Protein AF-A0A2S1IWT7-F1 (afdb_monomer_lite)

Foldseek 3Di:
DADPVVRDDDPDQADPVRHGDDDPCCPPPVVVVVD

Radius of gyration: 9.91 Å; chains: 1; bounding box: 20×14×24 Å

Structure (mmCIF, N/CA/C/O backbone):
data_AF-A0A2S1IWT7-F1
#
_entry.id   AF-A0A2S1IWT7-F1
#
loop_
_atom_site.group_PDB
_atom_site.id
_atom_site.type_symbol
_atom_site.label_atom_id
_atom_site.label_alt_id
_atom_site.label_comp_id
_atom_site.label_asym_id
_atom_site.label_entity_id
_atom_site.label_seq_id
_atom_site.pdbx_PDB_ins_code
_atom_site.Cartn_x
_atom_site.Cartn_y
_atom_site.Cartn_z
_atom_site.occupancy
_atom_site.B_iso_or_equiv
_atom_site.auth_seq_id
_atom_site.auth_comp_id
_atom_site.auth_asym_id
_atom_site.auth_atom_id
_atom_site.pdbx_PDB_model_num
ATOM 1 N N . TYR A 1 1 ? -0.214 1.432 -5.109 1.00 96.44 1 TYR A N 1
ATOM 2 C CA . TYR A 1 1 ? 0.455 0.451 -4.242 1.00 96.44 1 TYR A CA 1
ATOM 3 C C . TYR A 1 1 ? 1.479 1.195 -3.419 1.00 96.44 1 TYR A C 1
ATOM 5 O O . TYR A 1 1 ? 2.010 2.195 -3.897 1.00 96.44 1 TYR A O 1
ATOM 13 N N . PHE A 1 2 ? 1.692 0.781 -2.179 1.00 96.12 2 PHE A N 1
ATOM 14 C CA . PHE A 1 2 ? 2.767 1.323 -1.358 1.00 96.12 2 PHE A CA 1
ATOM 15 C C . PHE A 1 2 ? 3.803 0.221 -1.194 1.00 96.12 2 PHE A C 1
ATOM 17 O O . PHE A 1 2 ? 3.442 -0.913 -0.895 1.00 96.12 2 PHE A O 1
ATOM 24 N N . ASP A 1 3 ? 5.059 0.540 -1.483 1.00 94.88 3 ASP A N 1
ATOM 25 C CA . ASP A 1 3 ? 6.161 -0.392 -1.314 1.00 94.88 3 ASP A CA 1
ATOM 26 C C . ASP A 1 3 ? 6.896 -0.050 -0.012 1.00 94.88 3 ASP A C 1
ATOM 28 O O . ASP A 1 3 ? 7.589 0.971 0.044 1.00 94.88 3 ASP A O 1
ATOM 32 N N . PRO A 1 4 ? 6.756 -0.870 1.045 1.00 92.75 4 PRO A N 1
ATOM 33 C CA . PRO A 1 4 ? 7.413 -0.604 2.317 1.00 92.75 4 PRO A CA 1
ATOM 34 C C . PRO A 1 4 ? 8.933 -0.786 2.247 1.00 92.75 4 PRO A C 1
ATOM 3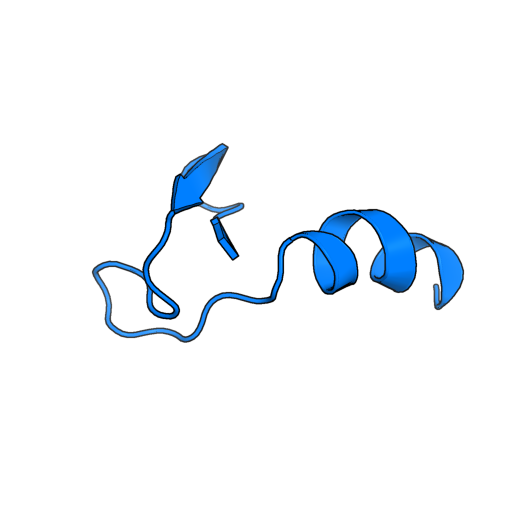6 O O . PR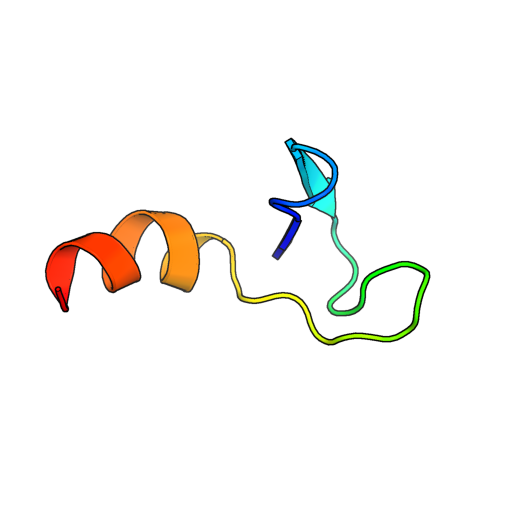O A 1 4 ? 9.632 -0.200 3.066 1.00 92.75 4 PRO A O 1
ATOM 39 N N . ALA A 1 5 ? 9.457 -1.555 1.283 1.00 93.19 5 ALA A N 1
ATOM 40 C CA . ALA A 1 5 ? 10.897 -1.764 1.145 1.00 93.19 5 ALA A CA 1
ATOM 41 C C . ALA A 1 5 ? 11.606 -0.502 0.636 1.00 93.19 5 ALA A C 1
ATOM 43 O O . ALA A 1 5 ? 12.747 -0.236 1.006 1.00 93.19 5 ALA A O 1
ATOM 44 N N . THR A 1 6 ? 10.925 0.290 -0.196 1.00 93.81 6 THR A N 1
ATOM 45 C CA . THR A 1 6 ? 11.459 1.550 -0.738 1.00 93.81 6 THR A CA 1
ATOM 46 C C . THR A 1 6 ? 10.856 2.798 -0.094 1.00 93.81 6 THR A C 1
ATOM 48 O O . THR A 1 6 ? 11.371 3.896 -0.302 1.00 93.81 6 THR A O 1
ATOM 51 N N . GLY A 1 7 ? 9.766 2.653 0.666 1.00 94.56 7 GLY A N 1
ATOM 52 C CA . GLY A 1 7 ? 9.022 3.756 1.276 1.00 94.56 7 GLY A CA 1
ATOM 53 C C . GLY A 1 7 ? 8.293 4.644 0.263 1.00 94.56 7 GLY A C 1
ATOM 54 O O . GLY A 1 7 ? 7.973 5.791 0.572 1.00 94.56 7 GLY A O 1
ATOM 55 N N . LYS A 1 8 ? 8.056 4.158 -0.963 1.00 96.44 8 LYS A N 1
ATOM 56 C CA . LYS A 1 8 ? 7.507 4.956 -2.070 1.00 96.44 8 LYS A CA 1
ATOM 57 C C . LYS A 1 8 ? 6.166 4.426 -2.556 1.00 96.44 8 LYS A C 1
ATOM 59 O O . LYS A 1 8 ? 5.843 3.241 -2.466 1.00 96.44 8 LYS A O 1
ATOM 64 N N . PHE A 1 9 ? 5.382 5.331 -3.132 1.00 96.56 9 PHE A N 1
ATOM 65 C CA . PHE A 1 9 ? 4.175 4.964 -3.857 1.00 96.56 9 PHE A CA 1
ATOM 66 C C . PHE A 1 9 ? 4.516 4.531 -5.279 1.00 96.56 9 PHE A C 1
ATOM 68 O O . PHE A 1 9 ? 5.334 5.147 -5.959 1.00 96.56 9 PHE A O 1
ATOM 75 N N . SER A 1 10 ? 3.832 3.491 -5.739 1.00 94.81 10 SER A N 1
ATOM 76 C CA . SER A 1 10 ? 3.911 3.001 -7.110 1.00 94.81 10 SER A CA 1
ATOM 77 C C . SER A 1 10 ? 2.513 2.808 -7.686 1.00 94.81 10 SER A C 1
ATOM 79 O O . SER A 1 10 ? 1.590 2.341 -7.005 1.00 94.81 10 SER A O 1
ATOM 81 N N . LYS A 1 11 ? 2.345 3.155 -8.964 1.00 95.88 11 LYS A N 1
ATOM 82 C CA . LYS A 1 11 ? 1.132 2.826 -9.724 1.00 95.88 11 LYS A CA 1
ATOM 83 C C . LYS A 1 11 ? 1.090 1.335 -10.080 1.00 95.88 11 LYS A C 1
ATOM 85 O O . LYS A 1 11 ? 0.003 0.760 -10.126 1.00 95.88 11 LYS A O 1
ATOM 90 N N . SER A 1 12 ? 2.251 0.714 -10.286 1.00 95.31 12 SER A N 1
ATOM 91 C CA . SER A 1 12 ? 2.383 -0.697 -10.653 1.00 95.31 12 SER A CA 1
ATOM 92 C C . SER A 1 12 ? 1.989 -1.615 -9.502 1.00 95.31 12 SER A C 1
ATOM 94 O O . SER A 1 12 ? 2.319 -1.360 -8.345 1.00 95.31 12 SER A O 1
ATOM 96 N N . ALA A 1 13 ? 1.289 -2.700 -9.837 1.00 95.81 13 ALA A N 1
ATOM 97 C CA . ALA A 1 13 ? 0.891 -3.739 -8.885 1.00 95.81 13 ALA A CA 1
ATOM 98 C C . ALA A 1 13 ? 2.041 -4.650 -8.458 1.00 95.81 13 ALA A C 1
ATOM 100 O O . ALA A 1 13 ? 1.894 -5.425 -7.516 1.00 95.81 13 ALA A O 1
ATOM 101 N N . THR A 1 14 ? 3.168 -4.563 -9.156 1.00 96.88 14 THR A N 1
ATOM 102 C CA . THR A 1 14 ? 4.370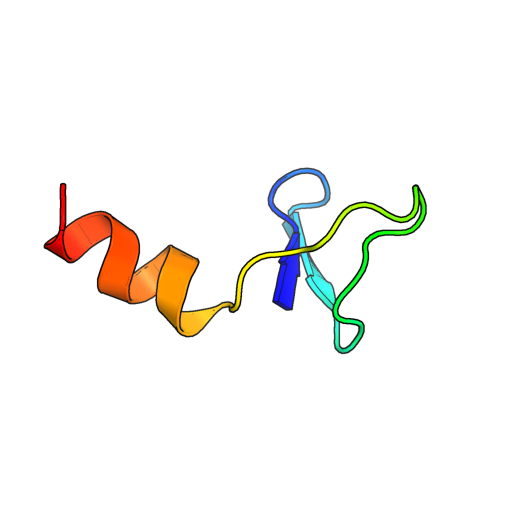 -5.337 -8.888 1.00 96.88 14 THR A CA 1
ATOM 103 C C . THR A 1 14 ? 5.545 -4.415 -8.599 1.00 96.88 14 THR A C 1
ATOM 105 O O . THR A 1 14 ? 5.659 -3.336 -9.189 1.00 96.88 14 THR A O 1
ATOM 108 N N . SER A 1 15 ? 6.413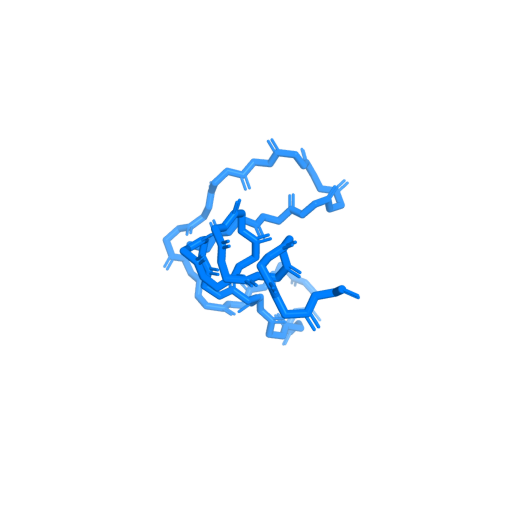 -4.839 -7.689 1.00 92.88 15 SER A N 1
ATOM 109 C CA . SER A 1 15 ? 7.719 -4.232 -7.446 1.00 92.88 15 SER A CA 1
ATOM 110 C C . SER A 1 15 ? 8.707 -4.585 -8.573 1.00 92.88 15 SER A C 1
ATOM 112 O O . SER A 1 15 ? 8.406 -5.440 -9.414 1.00 92.88 15 SER A O 1
ATOM 114 N N . PRO A 1 16 ? 9.884 -3.931 -8.634 1.00 91.75 16 PRO A N 1
ATOM 115 C CA . PRO A 1 16 ? 10.884 -4.181 -9.679 1.00 91.75 16 PRO A CA 1
ATOM 116 C C . PRO A 1 16 ? 11.406 -5.625 -9.739 1.00 91.75 16 PRO A C 1
ATOM 118 O O . PRO A 1 16 ? 11.821 -6.081 -10.796 1.00 91.75 16 PRO A O 1
ATOM 121 N N . ASP A 1 17 ? 11.352 -6.357 -8.627 1.00 92.19 17 ASP A N 1
ATOM 122 C CA . ASP A 1 17 ? 11.692 -7.782 -8.520 1.00 92.19 17 ASP A CA 1
ATOM 123 C C . ASP A 1 17 ? 10.521 -8.719 -8.889 1.00 92.19 17 ASP A C 1
ATOM 125 O O . ASP A 1 17 ? 10.600 -9.930 -8.696 1.00 92.19 17 ASP A O 1
ATOM 129 N N . GLY A 1 18 ? 9.416 -8.172 -9.409 1.00 92.88 18 GLY A N 1
ATOM 130 C CA . GLY A 1 18 ? 8.251 -8.933 -9.864 1.00 92.88 18 GLY A CA 1
ATOM 131 C C . GLY A 1 18 ? 7.312 -9.399 -8.749 1.00 92.88 18 GLY A C 1
ATOM 132 O O . GLY A 1 18 ? 6.306 -10.054 -9.035 1.00 92.88 18 GLY A O 1
ATOM 133 N N . LYS A 1 19 ? 7.579 -9.059 -7.482 1.00 94.81 19 LYS A N 1
ATOM 134 C CA . LYS A 1 19 ? 6.676 -9.402 -6.375 1.00 94.81 19 LYS A CA 1
ATOM 135 C C . LYS A 1 19 ? 5.416 -8.546 -6.421 1.00 94.81 19 LYS A C 1
ATOM 137 O O . LYS A 1 19 ? 5.443 -7.389 -6.826 1.00 94.81 19 LYS A O 1
ATOM 142 N N . LYS A 1 20 ? 4.286 -9.108 -5.990 1.00 96.75 20 LYS A N 1
ATOM 143 C CA . LYS A 1 20 ? 3.026 -8.362 -5.880 1.00 96.75 20 LYS A CA 1
ATOM 144 C C . LYS A 1 20 ? 3.089 -7.419 -4.685 1.00 96.75 20 LYS A C 1
ATOM 146 O O . LYS A 1 20 ? 3.412 -7.843 -3.579 1.00 96.75 20 LYS A O 1
ATOM 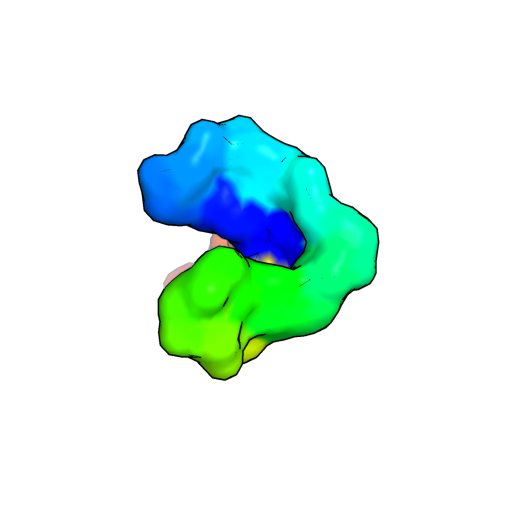151 N N . LEU A 1 21 ? 2.717 -6.166 -4.903 1.00 96.88 21 LEU A N 1
ATOM 152 C CA . LEU A 1 21 ? 2.557 -5.184 -3.842 1.00 96.88 21 LEU A CA 1
ATOM 153 C C . LEU A 1 21 ? 1.104 -5.185 -3.340 1.00 96.88 21 LEU A C 1
ATOM 155 O O . LEU A 1 21 ? 0.173 -5.326 -4.141 1.00 96.88 21 LEU A O 1
ATOM 159 N N . PRO A 1 22 ? 0.866 -4.990 -2.035 1.00 96.25 22 PRO A N 1
ATOM 160 C CA . PRO A 1 22 ? -0.476 -4.811 -1.499 1.00 96.25 22 PRO A CA 1
ATOM 161 C C . PRO A 1 22 ? -1.041 -3.423 -1.840 1.00 96.25 22 PRO A C 1
ATOM 163 O O . PRO A 1 22 ? -0.326 -2.429 -2.022 1.00 96.25 22 PRO A O 1
ATOM 166 N N . ARG A 1 23 ? -2.372 -3.330 -1.940 1.00 97.56 23 ARG A N 1
ATOM 167 C CA . ARG A 1 23 ? -3.042 -2.040 -2.156 1.00 97.56 23 ARG A CA 1
ATOM 168 C C . ARG A 1 23 ? -2.809 -1.142 -0.945 1.00 97.56 23 ARG A C 1
ATOM 170 O O . ARG A 1 23 ? -2.948 -1.580 0.189 1.00 97.56 23 ARG A O 1
ATOM 177 N N . THR A 1 24 ? -2.540 0.136 -1.204 1.00 97.62 24 THR A N 1
ATOM 178 C CA . THR A 1 24 ? -2.255 1.139 -0.167 1.00 97.62 24 THR A CA 1
ATOM 179 C C . THR A 1 24 ? -3.346 1.195 0.904 1.00 97.62 24 THR A C 1
ATOM 181 O O . THR A 1 24 ? -3.030 1.220 2.084 1.00 97.62 24 THR A O 1
ATOM 184 N N . PHE A 1 25 ? -4.622 1.145 0.507 1.00 97.62 25 PHE A N 1
ATOM 185 C CA . PHE A 1 25 ? -5.739 1.130 1.454 1.00 97.62 25 PHE A CA 1
ATOM 186 C C . PHE A 1 25 ? -5.744 -0.125 2.339 1.00 97.62 25 PHE A C 1
ATOM 188 O O . PHE A 1 25 ? -5.901 -0.020 3.551 1.00 97.62 25 PHE A O 1
ATOM 195 N N . CYS A 1 26 ? -5.502 -1.303 1.751 1.00 97.00 26 CYS A N 1
ATOM 196 C CA . CYS A 1 26 ? -5.385 -2.543 2.513 1.00 97.00 26 CYS A CA 1
ATOM 197 C C . CYS A 1 26 ? -4.253 -2.453 3.541 1.00 97.00 26 CYS A C 1
ATOM 199 O O . CYS A 1 26 ? -4.471 -2.782 4.692 1.00 97.00 26 CYS A O 1
ATOM 201 N N . GLN A 1 27 ? -3.076 -1.965 3.147 1.00 95.88 27 GLN A N 1
ATOM 202 C CA . GLN A 1 27 ? -1.908 -1.937 4.027 1.00 95.88 27 GLN A CA 1
ATOM 203 C C . GLN A 1 27 ? -1.967 -0.848 5.109 1.00 95.88 27 GLN A C 1
ATOM 205 O O . GLN A 1 27 ? -1.512 -1.077 6.220 1.00 95.88 27 GLN A O 1
ATOM 210 N N . LEU A 1 28 ? -2.457 0.353 4.793 1.00 96.44 28 LEU A N 1
ATOM 211 C CA . LEU A 1 28 ? -2.366 1.492 5.717 1.00 96.44 28 LEU A CA 1
ATOM 212 C C . LEU A 1 28 ? -3.628 1.709 6.550 1.00 96.44 28 LEU A C 1
ATOM 214 O O . LEU A 1 28 ? -3.551 2.366 7.581 1.00 96.44 28 LEU A O 1
ATOM 218 N N . ILE A 1 29 ? -4.775 1.192 6.102 1.00 97.81 29 ILE A N 1
ATOM 219 C CA . ILE A 1 29 ? -6.061 1.396 6.776 1.00 97.81 29 ILE A CA 1
ATOM 220 C C . ILE A 1 29 ? -6.616 0.073 7.287 1.00 97.81 29 ILE A C 1
ATOM 222 O O . ILE A 1 29 ? -6.903 -0.041 8.470 1.00 97.81 29 ILE A O 1
ATOM 226 N N . LEU A 1 30 ? -6.751 -0.934 6.419 1.00 98.00 30 LEU A N 1
ATOM 227 C CA . LEU A 1 30 ? -7.373 -2.197 6.823 1.00 98.00 30 LEU A CA 1
ATOM 228 C C . LEU A 1 30 ? -6.452 -3.038 7.714 1.00 98.00 30 LEU A C 1
ATOM 230 O O . LEU A 1 30 ? -6.911 -3.564 8.718 1.00 98.00 30 LEU A O 1
ATOM 234 N N . ASP A 1 31 ? -5.164 -3.143 7.385 1.00 96.06 31 ASP A N 1
ATOM 235 C CA . ASP A 1 31 ? -4.215 -3.982 8.127 1.00 96.06 31 ASP A CA 1
ATOM 236 C C . ASP A 1 31 ? -4.095 -3.580 9.613 1.00 96.06 31 ASP A C 1
ATOM 238 O O . ASP A 1 31 ? -4.126 -4.473 10.453 1.00 96.06 31 ASP A O 1
ATOM 242 N N . PRO A 1 32 ? -4.060 -2.282 9.994 1.00 97.25 32 PRO A N 1
ATOM 243 C CA . PRO A 1 32 ? -4.144 -1.887 11.404 1.00 97.25 32 PRO A CA 1
ATOM 244 C C . PRO A 1 32 ? -5.494 -2.158 12.084 1.00 97.25 32 PRO A C 1
ATOM 246 O O . PRO A 1 32 ? -5.527 -2.245 13.303 1.00 97.25 32 PRO A O 1
ATOM 249 N N . ILE A 1 33 ? -6.601 -2.248 11.335 1.00 97.88 33 ILE A N 1
ATOM 250 C CA . ILE A 1 33 ? -7.947 -2.510 11.884 1.00 97.88 33 ILE A CA 1
ATOM 251 C C . ILE A 1 33 ? -8.163 -4.008 12.139 1.00 97.88 33 ILE A C 1
ATOM 253 O O . ILE A 1 33 ? -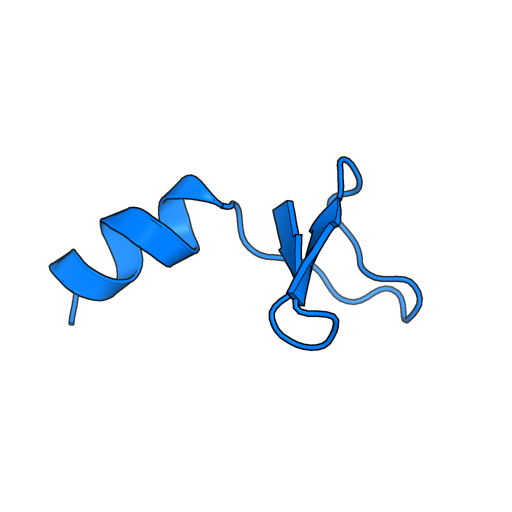8.862 -4.376 13.077 1.00 97.88 33 ILE A O 1
ATOM 257 N N . PHE A 1 34 ? -7.599 -4.868 11.289 1.00 95.44 34 PHE A N 1
ATOM 258 C CA . PHE A 1 34 ? -7.732 -6.328 11.380 1.00 95.44 34 PHE A CA 1
ATOM 259 C C . PHE A 1 34 ? -6.618 -7.004 12.201 1.00 95.44 34 PHE A C 1
ATOM 261 O O . PHE A 1 34 ? -6.545 -8.234 12.217 1.00 95.44 34 PHE A O 1
ATOM 268 N N . LYS A 1 35 ? -5.758 -6.217 12.854 1.00 73.00 35 LYS A N 1
ATOM 269 C CA . LYS A 1 35 ? -4.761 -6.673 13.832 1.00 73.00 35 LYS A CA 1
ATOM 270 C C . LYS A 1 35 ? -5.322 -6.616 15.243 1.00 73.00 35 LYS A C 1
ATOM 272 O O . LYS A 1 35 ? -5.003 -7.553 16.005 1.00 73.00 35 LYS A O 1
#

Secondary structure (DSSP, 8-state):
-EETTTTEE-SSSB-TTSPBPPPHHIIIIIHHH--

pLDDT: mean 95.01, std 4.14, range [73.0, 98.0]

Sequence (35 aa):
YFDPATGKFSKSATSPDGKKLPRTFCQLILDPIFK

Organism: NCBI:txid2173111